Protein AF-A0A3S1UWV2-F1 (afdb_monomer_lite)

Structure (mmCIF, N/CA/C/O backbone):
data_AF-A0A3S1UWV2-F1
#
_entry.id   AF-A0A3S1UWV2-F1
#
loop_
_atom_site.group_PDB
_atom_site.id
_atom_site.type_symbol
_atom_site.label_atom_id
_atom_site.label_alt_id
_atom_site.label_comp_id
_atom_site.label_asym_id
_atom_site.label_entity_id
_atom_site.label_seq_id
_atom_site.pdbx_PDB_ins_code
_atom_site.Cartn_x
_atom_site.Cartn_y
_atom_site.Cartn_z
_atom_site.occupancy
_atom_site.B_iso_or_equiv
_atom_site.auth_seq_id
_atom_site.auth_comp_id
_atom_site.auth_asym_id
_atom_site.auth_atom_id
_atom_site.pdbx_PDB_model_num
ATOM 1 N N . PRO A 1 1 ? 5.771 -17.648 18.683 1.00 64.44 1 PRO A N 1
ATOM 2 C CA . PRO A 1 1 ? 4.675 -17.166 17.808 1.00 64.44 1 PRO A CA 1
ATOM 3 C C . PRO A 1 1 ? 4.751 -17.847 16.437 1.00 64.44 1 PRO A C 1
ATOM 5 O O . PRO A 1 1 ? 5.842 -17.948 15.885 1.00 64.44 1 PRO A O 1
ATOM 8 N N . GLU A 1 2 ? 3.632 -18.349 15.917 1.00 79.44 2 GLU A N 1
ATOM 9 C CA . GLU A 1 2 ? 3.583 -18.907 14.562 1.00 79.44 2 GLU A CA 1
ATOM 10 C C . GLU A 1 2 ? 3.701 -17.768 13.536 1.00 79.44 2 GLU A C 1
ATOM 12 O O . GLU A 1 2 ? 2.947 -16.797 13.588 1.00 79.44 2 GLU A O 1
ATOM 17 N N . ILE A 1 3 ? 4.671 -17.856 12.621 1.00 77.69 3 ILE A N 1
ATOM 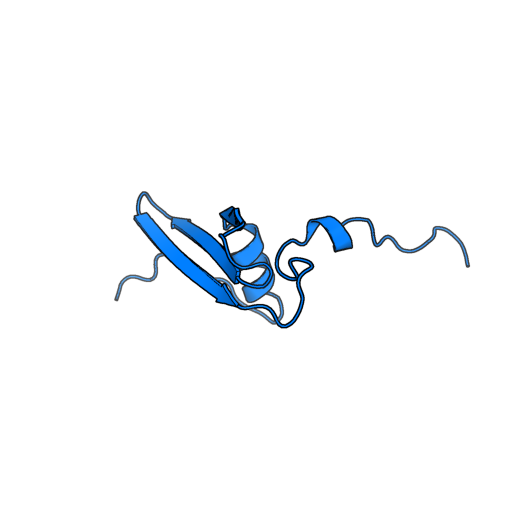18 C CA . ILE A 1 3 ? 4.834 -16.869 11.547 1.00 77.69 3 ILE A CA 1
ATOM 19 C C . ILE A 1 3 ? 3.898 -17.250 10.404 1.00 77.69 3 ILE A C 1
ATOM 21 O O . ILE A 1 3 ? 4.061 -18.287 9.764 1.00 77.69 3 ILE A O 1
ATOM 25 N N . MET A 1 4 ? 2.918 -16.390 10.142 1.00 81.06 4 MET A N 1
ATOM 26 C CA . MET A 1 4 ? 1.864 -16.664 9.166 1.00 81.06 4 MET A CA 1
ATOM 27 C C . MET A 1 4 ? 2.188 -16.197 7.741 1.00 81.06 4 MET A C 1
ATOM 29 O O . MET A 1 4 ? 1.636 -16.730 6.776 1.00 81.06 4 MET A O 1
ATOM 33 N N . LEU A 1 5 ? 3.061 -15.198 7.609 1.00 83.94 5 LEU A N 1
ATOM 34 C CA . LEU A 1 5 ? 3.569 -14.657 6.350 1.00 83.94 5 LEU A CA 1
ATOM 35 C C . LEU A 1 5 ? 4.972 -14.092 6.603 1.00 83.94 5 LEU A C 1
ATOM 37 O O . LEU A 1 5 ? 5.187 -13.431 7.617 1.00 83.94 5 LEU A O 1
ATOM 41 N N . ASN A 1 6 ? 5.913 -14.355 5.697 1.00 89.38 6 ASN A N 1
ATOM 42 C CA . ASN A 1 6 ? 7.274 -13.829 5.765 1.00 89.38 6 ASN A CA 1
ATOM 43 C C . ASN A 1 6 ? 7.758 -13.448 4.361 1.00 89.38 6 ASN A C 1
ATOM 45 O O . ASN A 1 6 ? 7.701 -14.268 3.449 1.00 89.38 6 ASN A O 1
ATOM 49 N N . GLU A 1 7 ? 8.254 -12.224 4.211 1.00 91.44 7 GLU A N 1
ATOM 50 C CA . GLU A 1 7 ? 8.842 -11.684 2.985 1.00 91.44 7 GLU A CA 1
ATOM 51 C C . GLU A 1 7 ? 10.275 -11.231 3.290 1.00 91.44 7 GLU A C 1
ATOM 53 O O . GLU A 1 7 ? 10.513 -10.576 4.303 1.00 91.44 7 GLU A O 1
ATOM 58 N N . THR A 1 8 ? 11.241 -11.546 2.422 1.00 94.44 8 THR A N 1
ATOM 59 C CA . THR A 1 8 ? 12.671 -11.274 2.678 1.00 94.44 8 THR A CA 1
ATOM 60 C C . THR A 1 8 ? 13.360 -10.486 1.558 1.00 94.44 8 THR A C 1
ATOM 62 O O . THR A 1 8 ? 12.945 -10.498 0.399 1.00 94.44 8 THR A O 1
ATOM 65 N N . GLY A 1 9 ? 14.441 -9.776 1.894 1.00 95.81 9 GLY A N 1
ATOM 66 C CA . GLY A 1 9 ? 15.224 -8.957 0.958 1.00 95.81 9 GLY A CA 1
ATOM 67 C C . GLY A 1 9 ? 14.755 -7.501 0.850 1.00 95.81 9 GLY A C 1
ATOM 68 O O . GLY A 1 9 ? 13.735 -7.118 1.417 1.00 95.81 9 GLY A O 1
ATOM 69 N N . SER A 1 10 ? 15.499 -6.679 0.102 1.00 95.06 10 SER A N 1
ATOM 70 C CA . SER A 1 10 ? 15.355 -5.209 0.094 1.00 95.06 10 SER A CA 1
ATOM 71 C C . SER A 1 10 ? 13.969 -4.696 -0.314 1.00 95.06 10 SER A C 1
ATOM 73 O O . SER A 1 10 ? 13.579 -3.598 0.063 1.00 95.06 10 SER A O 1
ATOM 75 N N . TRP A 1 11 ? 13.211 -5.500 -1.062 1.00 90.06 11 TRP A N 1
ATOM 76 C CA . TRP A 1 11 ? 11.875 -5.160 -1.564 1.00 90.06 11 TRP A CA 1
ATOM 77 C C . TRP A 1 11 ? 10.740 -5.930 -0.874 1.00 90.06 11 TRP A C 1
ATOM 79 O O . TRP A 1 11 ? 9.604 -5.899 -1.348 1.00 90.06 11 TRP A O 1
ATOM 89 N N . ALA A 1 12 ? 11.026 -6.623 0.234 1.00 92.50 12 ALA A N 1
ATOM 90 C CA . ALA A 1 12 ? 10.043 -7.398 0.992 1.00 92.50 12 ALA A CA 1
ATOM 91 C C . ALA A 1 12 ? 8.806 -6.571 1.360 1.00 92.50 12 ALA A C 1
ATOM 93 O O . ALA A 1 12 ? 7.676 -7.008 1.153 1.00 92.50 12 ALA A O 1
ATOM 94 N N . TRP A 1 13 ? 9.026 -5.338 1.822 1.00 88.69 13 TRP A N 1
ATOM 95 C CA . TRP A 1 13 ? 7.945 -4.441 2.213 1.00 88.69 13 TRP A CA 1
ATOM 96 C C . TRP A 1 13 ? 7.002 -4.121 1.050 1.00 88.69 13 TRP A C 1
ATOM 98 O O . TRP A 1 13 ? 5.791 -4.240 1.194 1.00 88.69 13 TRP A O 1
ATOM 108 N N . LEU A 1 14 ? 7.531 -3.808 -0.138 1.00 88.12 14 LEU A N 1
ATOM 109 C CA . LEU A 1 14 ? 6.689 -3.528 -1.307 1.00 88.12 14 LEU A CA 1
ATOM 110 C C . LEU A 1 14 ? 5.869 -4.742 -1.738 1.00 88.12 14 LEU A C 1
ATOM 112 O O . LEU A 1 14 ? 4.712 -4.596 -2.126 1.00 88.12 14 LEU A O 1
ATOM 116 N N . ARG A 1 15 ? 6.449 -5.944 -1.666 1.00 89.50 15 ARG A N 1
ATOM 117 C CA . ARG A 1 15 ? 5.713 -7.177 -1.971 1.00 89.50 15 ARG A CA 1
ATOM 118 C C . ARG A 1 15 ? 4.612 -7.444 -0.951 1.00 89.50 15 ARG A C 1
ATOM 120 O O . ARG A 1 15 ? 3.509 -7.804 -1.353 1.00 89.50 15 ARG A O 1
ATOM 127 N N . MET A 1 16 ? 4.879 -7.189 0.328 1.00 90.44 16 MET A N 1
ATOM 128 C CA . MET A 1 16 ? 3.886 -7.296 1.395 1.00 90.44 16 MET A CA 1
ATOM 129 C C . MET A 1 16 ? 2.745 -6.284 1.224 1.00 90.44 16 MET A C 1
ATOM 131 O O . MET A 1 16 ? 1.583 -6.655 1.325 1.00 90.44 16 MET A O 1
ATOM 135 N N . LEU A 1 17 ? 3.040 -5.025 0.886 1.00 89.94 17 LEU A N 1
ATOM 136 C CA . LEU A 1 17 ? 2.000 -4.032 0.595 1.00 89.94 17 LEU A CA 1
ATOM 137 C C . LEU A 1 17 ? 1.194 -4.402 -0.658 1.00 89.94 17 LEU A C 1
ATOM 139 O O . LEU A 1 17 ? -0.023 -4.243 -0.675 1.00 89.94 17 LEU A O 1
ATOM 143 N N . ARG A 1 18 ? 1.850 -4.952 -1.689 1.00 87.25 18 ARG A N 1
ATOM 144 C CA . ARG A 1 18 ? 1.196 -5.396 -2.930 1.00 87.25 18 ARG A CA 1
ATOM 145 C C . ARG A 1 18 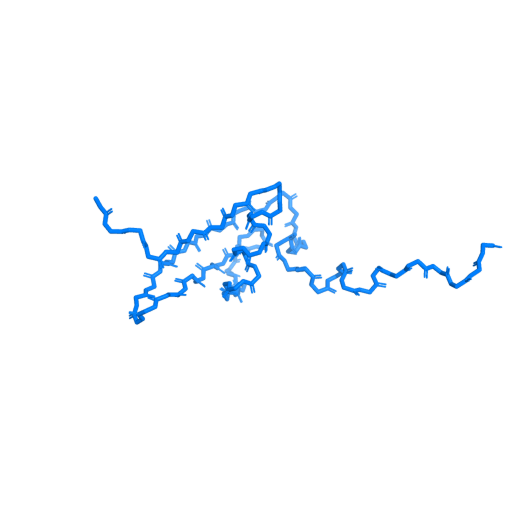? 0.218 -6.555 -2.717 1.00 87.25 18 ARG A C 1
ATOM 147 O O . ARG A 1 18 ? -0.723 -6.681 -3.496 1.00 87.25 18 ARG A O 1
ATOM 154 N N . SER A 1 19 ? 0.440 -7.416 -1.722 1.00 88.31 19 SER A N 1
ATOM 155 C CA . SER A 1 19 ? -0.505 -8.491 -1.386 1.00 88.31 19 SER A CA 1
ATOM 156 C C . SER A 1 19 ? -1.687 -8.002 -0.542 1.00 88.31 19 SER A C 1
ATOM 158 O O . SER A 1 19 ? -2.706 -8.690 -0.448 1.00 88.31 19 SER A O 1
ATOM 160 N N . GLY A 1 20 ? -1.569 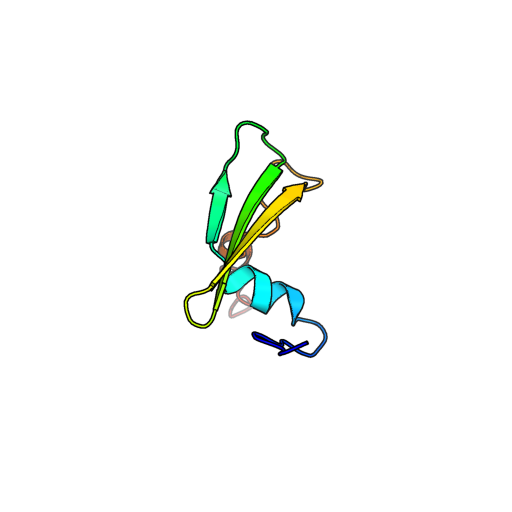-6.810 0.043 1.00 90.75 20 GLY A N 1
ATOM 161 C CA . GLY A 1 20 ? -2.619 -6.160 0.808 1.00 90.75 20 GLY A CA 1
ATOM 162 C C . GLY A 1 20 ? -3.695 -5.500 -0.047 1.00 90.75 20 GLY A C 1
ATOM 163 O O . GLY A 1 20 ? -3.547 -5.276 -1.249 1.00 90.75 20 GLY A O 1
ATOM 164 N N . ARG A 1 21 ? -4.809 -5.163 0.604 1.00 91.56 21 ARG A N 1
ATOM 165 C CA . ARG A 1 21 ? -5.884 -4.360 0.017 1.00 91.56 21 ARG A CA 1
ATOM 166 C C . ARG A 1 21 ? -5.885 -2.980 0.646 1.00 91.56 21 ARG A C 1
ATOM 168 O O . ARG A 1 21 ? -6.018 -2.870 1.863 1.00 91.56 21 ARG A O 1
ATOM 175 N N . PHE A 1 22 ? -5.772 -1.963 -0.198 1.00 91.81 22 PHE A N 1
ATOM 176 C CA . PHE A 1 22 ? -5.859 -0.567 0.204 1.00 91.81 22 PHE A CA 1
ATOM 177 C C . PHE A 1 22 ? -7.258 -0.007 -0.026 1.00 91.81 22 PHE A C 1
ATOM 179 O O . PHE A 1 22 ? -7.868 -0.283 -1.060 1.00 91.81 22 PHE A O 1
ATOM 186 N N . ALA A 1 23 ? -7.728 0.831 0.893 1.00 91.38 23 ALA A N 1
ATOM 187 C CA . ALA A 1 23 ? -8.889 1.688 0.672 1.00 91.38 23 ALA A CA 1
ATOM 188 C C . ALA A 1 23 ? -8.642 3.100 1.222 1.00 91.38 23 ALA A C 1
ATOM 190 O O . ALA A 1 23 ? -7.938 3.281 2.222 1.00 91.38 23 ALA A O 1
ATOM 191 N N . SER A 1 24 ? -9.216 4.097 0.546 1.00 90.56 24 SER A N 1
ATOM 192 C CA . SER A 1 24 ? -9.215 5.494 0.987 1.00 90.56 24 SER A CA 1
ATOM 193 C C . SER A 1 24 ? -9.954 5.654 2.311 1.00 90.56 24 SER A C 1
ATOM 195 O O . SER A 1 24 ? -10.956 4.976 2.549 1.00 90.56 24 SER A O 1
ATOM 197 N N . THR A 1 25 ? -9.494 6.587 3.139 1.00 93.25 25 THR A N 1
ATOM 198 C CA . THR A 1 25 ? -10.181 6.985 4.373 1.00 93.25 25 THR A CA 1
ATOM 199 C C . THR A 1 25 ? -10.801 8.379 4.218 1.00 93.25 25 THR A C 1
ATOM 201 O O . THR A 1 25 ? -10.811 8.944 3.123 1.00 93.25 25 THR A O 1
ATOM 204 N N . SER A 1 26 ? -11.341 8.936 5.305 1.00 94.31 26 SER A N 1
ATOM 205 C CA . SER A 1 26 ? -11.799 10.330 5.352 1.00 94.31 26 SER A CA 1
ATOM 206 C C . SER A 1 26 ? -10.653 11.350 5.337 1.00 94.31 26 SER A C 1
ATOM 208 O O . SER A 1 26 ? -10.895 12.520 5.046 1.00 94.31 26 SER A O 1
ATOM 210 N N . LEU A 1 27 ? -9.421 10.930 5.640 1.00 94.44 27 LEU A N 1
ATOM 211 C CA . LEU A 1 27 ? -8.225 11.766 5.591 1.00 94.44 27 LEU A CA 1
ATOM 212 C C . LEU A 1 27 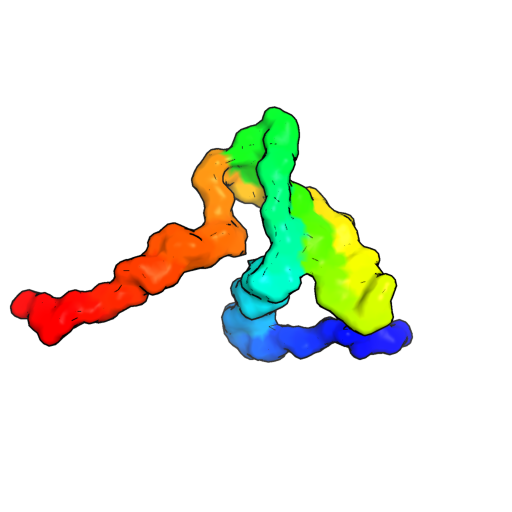? -7.475 11.513 4.280 1.00 94.44 27 LEU A C 1
ATOM 214 O O . LEU A 1 27 ? -7.256 10.371 3.880 1.00 94.44 27 LEU A O 1
ATOM 218 N N . THR A 1 28 ? -7.052 12.584 3.613 1.00 90.62 28 THR A N 1
ATOM 219 C CA . THR A 1 28 ? -6.430 12.521 2.279 1.00 90.62 28 THR A CA 1
ATOM 220 C C . THR A 1 28 ? -5.039 11.891 2.272 1.00 90.62 28 THR A C 1
ATOM 222 O O . THR A 1 28 ? -4.566 11.466 1.226 1.00 90.62 28 THR A O 1
ATOM 225 N N . ASP A 1 29 ? -4.369 11.848 3.421 1.00 92.06 29 ASP A N 1
ATOM 226 C CA . ASP A 1 29 ? -3.025 11.300 3.604 1.00 92.06 29 ASP A CA 1
ATOM 227 C C . ASP A 1 29 ? -3.018 9.994 4.418 1.00 92.06 29 ASP A C 1
ATOM 229 O O . ASP A 1 29 ? -1.945 9.486 4.743 1.00 92.06 29 ASP A O 1
ATOM 233 N N . VAL A 1 30 ? -4.189 9.427 4.738 1.00 94.44 30 VAL A N 1
ATOM 234 C CA . VAL A 1 30 ? -4.304 8.166 5.485 1.00 94.44 30 VAL A CA 1
ATOM 235 C C . VAL A 1 30 ? -5.029 7.112 4.660 1.00 94.44 30 VAL A C 1
ATOM 237 O O . VAL A 1 30 ? -6.108 7.337 4.108 1.00 94.44 30 VAL A O 1
ATOM 240 N N . TYR A 1 31 ? -4.440 5.920 4.624 1.00 93.06 31 TYR A N 1
ATOM 241 C CA . TYR A 1 31 ? -4.932 4.783 3.860 1.00 93.06 31 TYR A CA 1
ATOM 242 C C . TYR A 1 31 ? -5.124 3.580 4.767 1.00 93.06 31 TYR A C 1
ATOM 244 O O . TYR A 1 31 ? -4.222 3.208 5.517 1.00 93.06 31 TYR A O 1
ATOM 252 N N . SER A 1 32 ? -6.279 2.935 4.657 1.00 95.44 32 SER A N 1
ATOM 253 C CA . SER A 1 32 ? -6.501 1.646 5.307 1.00 95.44 32 SER A CA 1
ATOM 254 C C . SER A 1 32 ? -5.803 0.541 4.516 1.00 95.44 32 SER A C 1
ATOM 256 O O . SER A 1 32 ? -5.852 0.530 3.284 1.00 95.44 32 SER A O 1
ATOM 258 N N . LEU A 1 33 ? -5.153 -0.379 5.222 1.00 95.00 33 LEU A N 1
ATOM 259 C CA . LEU A 1 33 ? -4.482 -1.551 4.675 1.00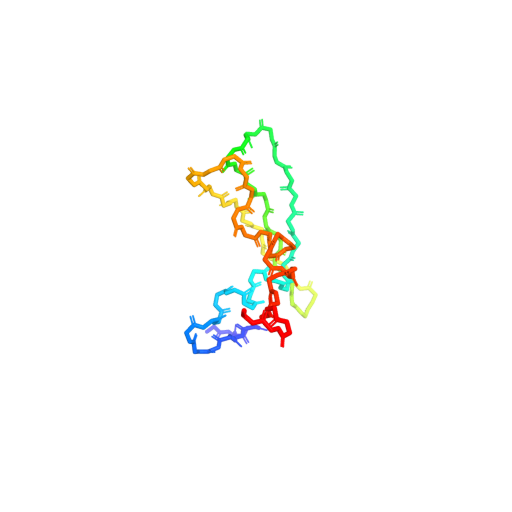 95.00 33 LEU A CA 1
ATOM 260 C C . LEU A 1 33 ? -4.993 -2.798 5.390 1.00 95.00 33 LEU A C 1
ATOM 262 O O . LEU A 1 33 ? -4.785 -2.952 6.591 1.00 95.00 33 LEU A O 1
ATOM 266 N N . ARG A 1 34 ? -5.575 -3.728 4.631 1.00 95.12 34 ARG A N 1
ATOM 267 C CA . ARG A 1 34 ? -5.857 -5.086 5.104 1.00 95.12 34 ARG A CA 1
ATOM 268 C C . ARG A 1 34 ? -4.842 -6.066 4.532 1.00 95.12 34 ARG A C 1
ATOM 270 O O . ARG A 1 34 ? -4.777 -6.249 3.314 1.00 95.12 34 ARG A O 1
ATOM 277 N N . LEU A 1 35 ? -4.104 -6.740 5.409 1.00 92.94 35 LEU A N 1
ATOM 278 C CA . LEU A 1 35 ? -3.232 -7.869 5.079 1.00 92.94 35 LEU A CA 1
ATOM 279 C C . LEU A 1 35 ? -3.930 -9.168 5.477 1.00 92.94 35 LEU A C 1
ATOM 281 O O . LEU A 1 35 ? -4.342 -9.307 6.622 1.00 92.94 35 LEU A O 1
ATOM 285 N N . GLY A 1 36 ? -4.075 -10.118 4.552 1.00 91.81 36 GLY A N 1
ATOM 286 C CA . GLY A 1 36 ? -4.746 -11.397 4.807 1.00 91.81 36 GLY A CA 1
ATOM 287 C C . GLY A 1 36 ? -3.836 -12.593 4.549 1.00 91.81 36 GLY A C 1
ATOM 288 O O . GLY A 1 36 ? -3.112 -12.614 3.558 1.00 91.81 36 GLY A O 1
ATOM 289 N N . THR A 1 37 ? -3.891 -13.610 5.411 1.00 90.44 37 THR A N 1
ATOM 290 C CA . THR A 1 37 ? -3.222 -14.903 5.189 1.00 90.44 37 THR A CA 1
ATOM 291 C C . THR A 1 37 ? -3.925 -16.017 5.968 1.00 90.44 37 THR A C 1
ATOM 293 O O . THR A 1 37 ? -4.350 -15.817 7.104 1.00 90.44 37 THR A O 1
ATOM 296 N N . LYS A 1 38 ? -4.075 -17.197 5.348 1.00 88.31 38 LYS A N 1
ATOM 297 C CA . LYS A 1 38 ? -4.659 -18.414 5.957 1.00 88.31 38 LYS A CA 1
ATOM 298 C C . LYS A 1 38 ? -5.960 -18.180 6.754 1.00 88.31 38 LYS A C 1
ATOM 300 O O . LYS A 1 38 ? -6.136 -18.724 7.837 1.00 88.31 38 LYS A O 1
ATOM 305 N N . GLY A 1 39 ? -6.870 -17.356 6.230 1.00 88.50 39 GLY A N 1
ATOM 306 C CA . GLY A 1 39 ? -8.165 -17.078 6.868 1.00 88.50 39 GLY A CA 1
ATOM 307 C C . GLY A 1 39 ? -8.131 -16.061 8.015 1.00 88.50 39 GLY A C 1
ATOM 308 O O . GLY A 1 39 ? -9.185 -15.736 8.551 1.00 88.50 39 GLY A O 1
ATOM 309 N N . MET A 1 40 ? -6.964 -15.513 8.359 1.00 91.12 40 MET A N 1
ATOM 310 C CA . MET A 1 40 ? -6.845 -14.378 9.274 1.00 91.12 40 MET A CA 1
ATOM 311 C C . MET A 1 40 ? -6.492 -13.105 8.510 1.00 91.12 40 MET A C 1
ATOM 313 O O . MET A 1 40 ? -6.007 -13.147 7.374 1.00 91.12 40 MET A O 1
ATOM 317 N N . TYR A 1 41 ? -6.719 -11.967 9.156 1.00 92.81 41 TYR A N 1
ATOM 318 C CA . TYR A 1 41 ? -6.343 -10.669 8.629 1.00 92.81 41 TYR A CA 1
ATOM 319 C C . TYR A 1 41 ? -5.815 -9.753 9.730 1.00 92.81 41 TYR A C 1
ATOM 321 O O . TYR A 1 41 ? -6.114 -9.935 10.909 1.00 92.81 41 TYR A O 1
ATOM 329 N N . ALA A 1 42 ? -5.038 -8.763 9.314 1.00 93.06 42 ALA A N 1
ATOM 330 C CA . ALA A 1 42 ? -4.602 -7.648 10.131 1.00 93.06 42 ALA A CA 1
ATOM 331 C C . ALA A 1 42 ? -4.930 -6.346 9.396 1.00 93.06 42 ALA A C 1
ATOM 333 O O . ALA A 1 42 ? -4.643 -6.216 8.202 1.00 93.06 42 ALA A O 1
ATOM 334 N N . ASP A 1 43 ? -5.540 -5.414 10.123 1.00 96.06 43 ASP A N 1
ATOM 335 C CA . ASP A 1 43 ? -5.925 -4.100 9.620 1.00 96.06 43 ASP A CA 1
ATOM 336 C C . ASP A 1 43 ? -4.992 -3.031 10.189 1.00 96.06 43 ASP A C 1
ATOM 338 O O . ASP A 1 43 ? -4.691 -3.021 11.383 1.00 96.06 43 ASP A O 1
ATOM 342 N N . PHE A 1 44 ? -4.542 -2.133 9.318 1.00 95.19 44 PHE A N 1
ATOM 343 C CA . PHE A 1 44 ? -3.648 -1.029 9.641 1.00 95.19 44 PHE A CA 1
ATOM 344 C C . PHE A 1 44 ? -4.136 0.262 8.994 1.00 95.19 44 PHE A C 1
ATOM 346 O O . PHE A 1 44 ? -4.787 0.244 7.949 1.00 95.19 44 PHE A O 1
ATOM 353 N N . GLU A 1 45 ? -3.729 1.385 9.574 1.00 95.75 45 GLU A N 1
ATOM 354 C CA . GLU A 1 45 ? -3.788 2.693 8.932 1.00 95.75 45 GLU A CA 1
ATOM 355 C C . GLU A 1 45 ? -2.366 3.160 8.633 1.00 95.75 45 GLU A C 1
ATOM 357 O O . GLU A 1 45 ? -1.497 3.167 9.507 1.00 95.75 45 GLU A O 1
ATOM 362 N N . LEU A 1 46 ? -2.119 3.529 7.380 1.00 93.56 46 LEU A N 1
ATOM 363 C CA . LEU A 1 46 ? -0.834 4.025 6.915 1.00 93.56 46 LEU A CA 1
ATOM 364 C C . LEU A 1 46 ? -0.962 5.502 6.569 1.00 93.56 46 LEU A C 1
ATOM 366 O O . LEU A 1 46 ? -1.708 5.871 5.660 1.00 93.56 46 LEU A O 1
ATOM 370 N N . LYS A 1 47 ? -0.211 6.336 7.290 1.00 93.88 47 LYS A N 1
ATOM 371 C CA . LYS A 1 47 ? -0.105 7.767 7.022 1.00 93.88 47 LYS A CA 1
ATOM 372 C C . LYS A 1 47 ? 1.048 8.043 6.063 1.00 93.88 47 LYS A C 1
ATOM 374 O O . LYS A 1 47 ? 2.202 7.739 6.367 1.00 93.88 47 LYS A O 1
ATOM 379 N N . ALA A 1 48 ? 0.730 8.639 4.925 1.00 90.94 48 ALA A N 1
ATOM 380 C CA . ALA A 1 48 ? 1.689 9.052 3.918 1.00 90.94 48 ALA A CA 1
ATOM 381 C C . ALA A 1 48 ? 2.129 10.509 4.126 1.00 90.94 48 ALA A C 1
ATOM 383 O O . ALA A 1 48 ? 1.428 11.318 4.724 1.00 90.94 48 ALA A O 1
ATOM 384 N N . ALA A 1 49 ? 3.284 10.864 3.562 1.00 89.25 49 ALA A N 1
ATOM 385 C CA . ALA A 1 49 ? 3.715 12.259 3.432 1.00 89.25 49 ALA A CA 1
ATOM 386 C C . ALA A 1 49 ? 3.118 12.957 2.187 1.00 89.25 49 ALA A C 1
ATOM 388 O O . ALA A 1 49 ? 3.494 14.081 1.871 1.00 89.25 49 ALA A O 1
ATOM 389 N N . SER A 1 50 ? 2.232 12.274 1.456 1.00 82.75 50 SER A N 1
ATOM 390 C CA . SER A 1 50 ? 1.609 12.736 0.215 1.00 82.75 50 SER A CA 1
ATOM 391 C C . SER A 1 50 ? 0.127 12.363 0.192 1.00 82.75 50 SER A C 1
ATOM 393 O O . SER A 1 50 ? -0.266 11.323 0.723 1.00 82.75 50 SER A O 1
ATOM 395 N N . VAL A 1 51 ? -0.682 13.200 -0.462 1.00 79.44 51 VAL A N 1
ATOM 396 C CA . VAL A 1 51 ? -2.094 12.911 -0.773 1.00 79.44 51 VAL A CA 1
ATOM 397 C C . VAL A 1 51 ? -2.249 11.950 -1.952 1.00 79.44 51 VAL A C 1
ATOM 399 O O . VAL A 1 51 ? -3.311 11.369 -2.142 1.00 79.44 51 VAL A O 1
ATOM 402 N N . GLU A 1 52 ? -1.195 11.759 -2.746 1.00 80.88 52 GLU A N 1
ATOM 403 C CA . GLU A 1 52 ? -1.123 10.669 -3.714 1.00 80.88 52 GLU A CA 1
ATOM 404 C C . GLU A 1 52 ? -0.614 9.419 -3.002 1.00 80.88 52 GLU A C 1
ATOM 406 O O . GLU A 1 52 ? 0.469 9.448 -2.418 1.00 80.88 52 GLU A O 1
ATOM 411 N N . ASN A 1 53 ? -1.387 8.330 -3.043 1.00 78.56 53 ASN A N 1
ATOM 412 C CA . ASN A 1 53 ? -1.085 7.103 -2.307 1.00 78.56 53 ASN A CA 1
ATOM 413 C C . ASN A 1 53 ? 0.260 6.496 -2.752 1.00 78.56 53 ASN A C 1
ATOM 415 O O . ASN A 1 53 ? 0.306 5.845 -3.802 1.00 78.56 53 ASN A O 1
ATOM 419 N N . PRO A 1 54 ? 1.331 6.601 -1.942 1.00 82.62 54 PRO A N 1
ATOM 420 C CA . PRO A 1 54 ? 2.651 6.116 -2.335 1.00 82.62 54 PRO A CA 1
ATOM 421 C C . PRO A 1 54 ? 2.769 4.588 -2.228 1.00 82.62 54 PRO A C 1
ATOM 423 O O . PRO A 1 54 ? 3.745 4.003 -2.691 1.00 82.62 54 PRO A O 1
ATOM 426 N N . TYR A 1 55 ? 1.791 3.929 -1.604 1.00 85.19 55 TYR A N 1
ATOM 427 C CA . TYR A 1 55 ? 1.747 2.480 -1.429 1.00 85.19 55 TYR A CA 1
ATOM 428 C C . TYR A 1 55 ? 1.062 1.775 -2.603 1.00 85.19 55 TYR A C 1
ATOM 430 O O . TYR A 1 55 ? 1.211 0.563 -2.775 1.00 85.19 55 TYR A O 1
ATOM 438 N N . ASN A 1 56 ? 0.324 2.526 -3.429 1.00 76.00 56 ASN A N 1
ATOM 439 C CA . ASN A 1 56 ? -0.281 1.999 -4.636 1.00 76.00 56 ASN A CA 1
ATOM 440 C C . ASN A 1 56 ? 0.733 2.003 -5.790 1.00 76.00 56 ASN A C 1
ATOM 442 O O . ASN A 1 56 ? 0.975 3.016 -6.443 1.00 76.00 56 ASN A O 1
ATOM 446 N N . LEU A 1 57 ? 1.298 0.830 -6.075 1.00 70.62 57 LEU A N 1
ATOM 447 C CA . LEU A 1 57 ? 2.316 0.662 -7.114 1.00 70.62 57 LEU A CA 1
ATOM 448 C C . LEU A 1 57 ? 1.779 0.814 -8.549 1.00 70.62 57 LEU A C 1
ATOM 450 O O . LEU A 1 57 ? 2.579 0.796 -9.482 1.00 70.62 57 LEU A O 1
ATOM 454 N N . GLU A 1 58 ? 0.463 0.965 -8.757 1.00 72.38 58 GLU A N 1
ATOM 455 C CA . GLU A 1 58 ? -0.134 1.172 -10.089 1.00 72.38 58 GLU A CA 1
ATOM 456 C C . GLU A 1 58 ? 0.492 2.357 -10.840 1.00 72.38 58 GLU A C 1
ATOM 458 O O . GLU A 1 58 ? 0.732 2.258 -12.043 1.00 72.38 58 GLU A O 1
ATOM 463 N N . MET A 1 59 ? 0.838 3.442 -10.137 1.00 65.38 59 MET A N 1
ATOM 464 C CA . MET A 1 59 ? 1.498 4.606 -10.740 1.00 65.38 59 MET A CA 1
ATOM 465 C C . MET A 1 59 ? 2.878 4.257 -11.327 1.00 65.38 59 MET A C 1
ATOM 467 O O . MET A 1 59 ? 3.258 4.784 -12.371 1.00 65.38 59 MET A O 1
ATOM 471 N N . PHE A 1 60 ? 3.600 3.315 -10.712 1.00 66.94 60 PHE A N 1
ATOM 472 C CA . PHE A 1 60 ? 4.939 2.893 -11.139 1.00 66.94 60 PHE A CA 1
ATOM 473 C C . PHE A 1 60 ? 4.932 1.727 -12.132 1.00 66.94 60 PHE A C 1
ATOM 475 O O . PHE A 1 60 ? 5.934 1.498 -12.805 1.00 66.94 60 PHE A O 1
ATOM 482 N N . LYS A 1 61 ? 3.816 0.999 -12.289 1.00 66.25 61 LYS A N 1
ATOM 483 C CA . LYS A 1 61 ? 3.727 -0.132 -13.235 1.00 66.25 61 LYS A CA 1
ATOM 484 C C . LYS A 1 61 ? 3.949 0.259 -14.696 1.00 66.25 61 LYS A C 1
ATOM 486 O O . LYS A 1 61 ? 4.285 -0.602 -15.501 1.00 66.25 61 LYS A O 1
ATOM 491 N N . LYS A 1 62 ? 3.750 1.533 -15.045 1.00 66.62 62 LYS A N 1
ATOM 492 C CA . LYS A 1 62 ? 3.978 2.054 -16.401 1.00 66.62 62 LYS A CA 1
ATOM 493 C C . LYS A 1 62 ? 5.413 2.518 -16.639 1.00 66.62 62 LYS A C 1
ATOM 495 O O . LYS A 1 62 ? 5.726 2.948 -17.745 1.00 66.62 62 LYS A O 1
ATOM 500 N N . PHE A 1 63 ? 6.281 2.446 -15.630 1.00 73.94 63 PHE A N 1
ATOM 501 C CA . PHE A 1 63 ? 7.689 2.756 -15.810 1.00 73.94 63 PHE A CA 1
ATOM 502 C C . PHE A 1 63 ? 8.367 1.603 -16.553 1.00 73.94 63 PHE A C 1
ATOM 504 O O . PHE A 1 63 ? 8.730 0.581 -15.973 1.00 73.94 63 PHE A O 1
ATOM 511 N N . THR A 1 64 ? 8.503 1.762 -17.863 1.00 78.69 64 THR A N 1
ATOM 512 C CA . THR A 1 64 ? 9.256 0.853 -18.724 1.00 78.69 64 THR A CA 1
ATOM 513 C C . THR A 1 64 ? 10.429 1.615 -19.309 1.00 78.69 64 THR A C 1
ATOM 515 O O . THR A 1 64 ? 10.266 2.777 -19.686 1.00 78.69 64 THR A O 1
ATOM 518 N N . CYS A 1 65 ? 11.592 0.972 -19.436 1.00 80.25 65 CYS A N 1
ATOM 519 C CA . CYS A 1 65 ? 12.680 1.559 -20.210 1.00 80.25 65 CYS A CA 1
ATOM 520 C C . CYS A 1 65 ? 12.158 1.894 -21.618 1.00 80.25 65 CYS A C 1
ATOM 522 O O . CYS A 1 65 ? 11.535 1.022 -22.237 1.00 80.25 65 CYS A O 1
ATOM 524 N N . PRO A 1 66 ? 12.360 3.124 -22.121 1.00 85.62 66 PRO A N 1
ATOM 525 C CA . PRO A 1 66 ? 12.008 3.430 -23.494 1.00 85.62 66 PRO A CA 1
ATOM 526 C C . PRO A 1 66 ? 12.802 2.498 -24.420 1.00 85.62 66 PRO A C 1
ATOM 528 O O . PRO A 1 66 ? 13.955 2.175 -24.123 1.00 85.62 66 PRO A O 1
ATOM 531 N N . PRO A 1 67 ? 12.203 2.030 -25.525 1.00 83.31 67 PRO A N 1
ATOM 532 C CA . PRO A 1 67 ? 12.863 1.079 -26.410 1.00 83.31 67 PRO A CA 1
ATOM 533 C C . PRO A 1 67 ? 14.134 1.654 -27.052 1.00 83.31 67 PRO A C 1
ATOM 535 O O . PRO A 1 67 ? 14.973 0.877 -27.501 1.00 83.31 67 PRO A O 1
ATOM 538 N N . GLN A 1 68 ? 14.272 2.985 -27.117 1.00 80.06 68 GLN A N 1
ATOM 539 C CA . GLN A 1 68 ? 15.405 3.714 -27.696 1.00 80.06 68 GLN A CA 1
ATOM 540 C C . GLN A 1 68 ? 15.564 5.064 -26.964 1.00 80.06 68 GLN A C 1
ATOM 542 O O . GLN A 1 68 ? 14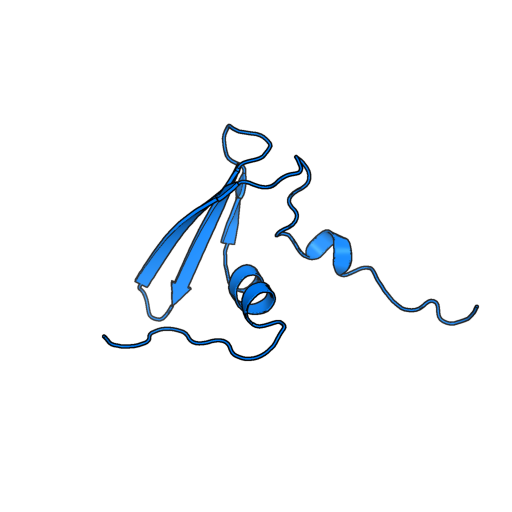.556 5.630 -26.533 1.00 80.06 68 GLN A O 1
ATOM 547 N N . ILE A 1 69 ? 16.806 5.533 -26.792 1.00 67.38 69 ILE A N 1
ATOM 548 C CA . ILE A 1 69 ? 17.167 6.827 -26.174 1.00 67.38 69 ILE A CA 1
ATOM 549 C C . ILE A 1 69 ? 17.300 7.881 -27.272 1.00 67.38 69 ILE A C 1
ATOM 551 O O . ILE A 1 69 ? 17.927 7.539 -28.301 1.00 67.38 69 ILE A O 1
#

Foldseek 3Di:
DDDQDDADDPCSVLVQLVQWDWDDDPDLQKIWTWGDGPHDIDIDIDGHPDSPPPSPCPVVVPDDDDPPD

Sequence (69 aa):
PEIMLNETGSWAWLRMLRSGRFASTSLTDVYSLRLGTKGMYADFELKAASVENPYNLEMFKKFTCPPQI

pLDDT: mean 86.35, std 8.76, range [64.44, 96.06]

Secondary structure (DSSP, 8-state):
--------STTHHHHHHHHSEEEE-SSTTEEEEEEEETTEEEEEEEE-SSSS-TT-GGGTTT----S--

Radius of gyration: 14.86 Å; chains: 1; bounding box: 29×32×46 Å